Protein AF-A0A1F9GPW9-F1 (afdb_monomer_lite)

Radius of gyration: 25.32 Å; chains: 1; bounding box: 38×77×47 Å

Structure (mmCIF, N/CA/C/O backbone):
data_AF-A0A1F9GPW9-F1
#
_entry.id   AF-A0A1F9GPW9-F1
#
loop_
_atom_site.group_PDB
_atom_site.id
_atom_site.type_symbol
_atom_site.label_atom_id
_atom_site.label_alt_id
_atom_site.label_comp_id
_atom_site.label_asym_id
_atom_site.label_entity_id
_atom_site.label_seq_id
_atom_site.pdbx_PDB_ins_code
_atom_site.Cartn_x
_atom_site.Cartn_y
_atom_site.Cartn_z
_atom_site.occupancy
_atom_site.B_iso_or_equiv
_atom_site.auth_seq_id
_atom_site.auth_comp_id
_atom_site.auth_asym_id
_atom_site.auth_atom_id
_atom_site.pdbx_PDB_model_num
ATOM 1 N N . MET A 1 1 ? -23.535 -69.706 4.220 1.00 44.03 1 MET A N 1
ATOM 2 C CA . MET A 1 1 ? -23.903 -69.520 5.640 1.00 44.03 1 MET A CA 1
ATOM 3 C C . MET A 1 1 ? -23.708 -68.048 5.972 1.00 44.03 1 MET A C 1
ATOM 5 O O . MET A 1 1 ? -22.652 -67.512 5.672 1.00 44.03 1 MET A O 1
ATOM 9 N N . LYS A 1 2 ? -24.769 -67.382 6.439 1.00 50.78 2 LYS A N 1
ATOM 10 C CA . LYS A 1 2 ? -24.801 -65.958 6.803 1.00 50.78 2 LYS A CA 1
ATOM 11 C C . LYS A 1 2 ? -24.295 -65.817 8.235 1.00 50.78 2 LYS A C 1
ATOM 13 O O . LYS A 1 2 ? -24.884 -66.416 9.127 1.00 50.78 2 LYS A O 1
ATOM 18 N N . VAL A 1 3 ? -23.257 -65.019 8.446 1.00 62.53 3 VAL A N 1
ATOM 19 C CA . VAL A 1 3 ? -22.895 -64.515 9.773 1.00 62.53 3 VAL A CA 1
ATOM 20 C C . VAL A 1 3 ? -22.955 -62.998 9.720 1.00 62.53 3 VAL A C 1
ATOM 22 O O . VAL A 1 3 ? -22.217 -62.342 8.993 1.00 62.53 3 VAL A O 1
ATOM 25 N N . SER A 1 4 ? -23.967 -62.494 10.416 1.00 59.56 4 SER A N 1
ATOM 26 C CA . SER A 1 4 ? -24.302 -61.093 10.600 1.00 59.56 4 SER A CA 1
ATOM 27 C C . SER A 1 4 ? -23.534 -60.607 11.821 1.00 59.56 4 SER A C 1
ATOM 29 O O . SER A 1 4 ? -23.790 -61.086 12.924 1.00 59.56 4 SER A O 1
ATOM 31 N N . THR A 1 5 ? -22.592 -59.689 11.640 1.00 66.12 5 THR A N 1
ATOM 32 C CA . THR A 1 5 ? -21.856 -59.089 12.759 1.00 66.12 5 THR A CA 1
ATOM 33 C C . THR A 1 5 ? -22.583 -57.817 13.208 1.00 66.12 5 THR A C 1
ATOM 35 O O . THR A 1 5 ? -22.925 -56.995 12.354 1.00 66.12 5 THR A O 1
ATOM 38 N N . PRO A 1 6 ? -22.876 -57.648 14.511 1.00 58.25 6 PRO A N 1
ATOM 39 C CA . PRO A 1 6 ? -23.682 -56.540 14.999 1.00 58.25 6 PRO A CA 1
ATOM 40 C C . PRO A 1 6 ? -22.920 -55.214 14.966 1.00 58.25 6 PRO A C 1
ATOM 42 O O . PRO A 1 6 ? -21.774 -55.099 15.396 1.00 58.25 6 PRO A O 1
ATOM 45 N N . LEU A 1 7 ? -23.637 -54.209 14.474 1.00 64.31 7 LEU A N 1
ATOM 46 C CA . LEU A 1 7 ? -23.348 -52.788 14.537 1.00 64.31 7 LEU A CA 1
ATOM 47 C C . LEU A 1 7 ? -23.192 -52.350 16.007 1.00 64.31 7 LEU A C 1
ATOM 49 O O . LEU A 1 7 ? -24.179 -52.083 16.689 1.00 64.31 7 LEU A O 1
ATOM 53 N N . PHE A 1 8 ? -21.955 -52.288 16.502 1.00 61.19 8 PHE A N 1
ATOM 54 C CA . PHE A 1 8 ? -21.640 -51.675 17.794 1.00 61.19 8 PHE A CA 1
ATOM 55 C C . PHE A 1 8 ? -21.501 -50.160 17.599 1.00 61.19 8 PHE A C 1
ATOM 57 O O . PHE A 1 8 ? -20.443 -49.642 17.245 1.00 61.19 8 PHE A O 1
ATOM 64 N N . LEU A 1 9 ? -22.623 -49.464 17.796 1.00 60.06 9 LEU A N 1
ATOM 65 C CA . LEU A 1 9 ? -22.703 -48.018 17.988 1.00 60.06 9 LEU A CA 1
ATOM 66 C C . LEU A 1 9 ? -21.877 -47.639 19.233 1.00 60.06 9 LEU A C 1
ATOM 68 O O . LEU A 1 9 ? -22.354 -47.748 20.362 1.00 60.06 9 LEU A O 1
ATOM 72 N N . LEU A 1 10 ? -20.636 -47.194 19.043 1.00 61.38 10 LEU A N 1
ATOM 73 C CA . LEU A 1 10 ? -19.890 -46.497 20.089 1.00 61.38 10 LEU A CA 1
ATOM 74 C C . LEU A 1 10 ? -20.265 -45.015 20.040 1.00 61.38 10 LEU A C 1
ATOM 76 O O . LEU A 1 10 ? -19.762 -44.238 19.232 1.00 61.38 10 LEU A O 1
ATOM 80 N N . LEU A 1 11 ? -21.209 -44.675 20.915 1.00 60.91 11 LEU A N 1
ATOM 81 C CA . LEU A 1 11 ? -21.552 -43.327 21.349 1.00 60.91 11 LEU A CA 1
ATOM 82 C C . LEU A 1 11 ? -20.283 -42.590 21.803 1.00 60.91 11 LEU A C 1
ATOM 84 O O . LEU A 1 11 ? -19.778 -42.830 22.899 1.00 60.91 11 LEU A O 1
ATOM 88 N N . LEU A 1 12 ? -19.780 -41.684 20.964 1.00 61.16 12 LEU A N 1
ATOM 89 C CA . LEU A 1 12 ? -18.819 -40.677 21.398 1.00 61.16 12 LEU A CA 1
ATOM 90 C C . LEU A 1 12 ? -19.554 -39.650 22.278 1.00 61.16 12 LEU A C 1
ATOM 92 O O . LEU A 1 12 ? -20.572 -39.106 21.839 1.00 61.16 12 LEU A O 1
ATOM 96 N N . PRO A 1 13 ? -19.071 -39.360 23.499 1.00 62.72 13 PRO A N 1
ATOM 97 C CA . PRO A 1 13 ? -19.658 -38.325 24.332 1.00 62.72 13 PRO A CA 1
ATOM 98 C C . PRO A 1 13 ? -19.482 -36.957 23.662 1.00 62.72 13 PRO A C 1
ATOM 100 O O . PRO A 1 13 ? -18.369 -36.540 23.338 1.00 62.72 13 PRO A O 1
ATOM 103 N N . MET A 1 14 ? -20.609 -36.269 23.462 1.00 64.94 14 MET A N 1
ATOM 104 C CA . MET A 1 14 ? -20.671 -34.850 23.123 1.00 64.94 14 MET A CA 1
ATOM 105 C C . MET A 1 14 ? -19.867 -34.047 24.151 1.00 64.94 14 MET A C 1
ATOM 107 O O . MET A 1 14 ? -20.301 -33.867 25.289 1.00 64.94 14 MET A O 1
ATOM 111 N N . PHE A 1 15 ? -18.716 -33.523 23.736 1.00 65.00 15 PHE A N 1
ATOM 112 C CA . PHE A 1 15 ? -18.064 -32.423 24.434 1.00 65.00 15 PHE A CA 1
ATOM 113 C C . PHE A 1 15 ? -18.879 -31.150 24.183 1.00 65.00 15 PHE A C 1
ATOM 115 O O . PHE A 1 15 ? -18.681 -30.441 23.201 1.00 65.00 15 PHE A O 1
ATOM 122 N N . LEU A 1 16 ? -19.834 -30.877 25.072 1.00 65.81 16 LEU A N 1
ATOM 123 C CA . LEU A 1 16 ? -20.455 -29.563 25.209 1.00 65.81 16 LEU A CA 1
ATOM 124 C C . LEU A 1 16 ? -19.500 -28.672 26.007 1.00 65.81 16 LEU A C 1
ATOM 126 O O . LEU A 1 16 ? -19.598 -28.574 27.229 1.00 65.81 16 LEU A O 1
ATOM 130 N N . THR A 1 17 ? -18.555 -28.026 25.327 1.00 65.75 17 THR A N 1
ATOM 131 C CA . THR A 1 17 ? -17.835 -26.900 25.925 1.00 65.75 17 THR A CA 1
ATOM 132 C C . THR A 1 17 ? -18.665 -25.640 25.725 1.00 65.75 17 THR A C 1
ATOM 134 O O . THR A 1 17 ? -18.656 -25.027 24.658 1.00 65.75 17 THR A O 1
ATOM 137 N N . SER A 1 18 ? -19.405 -25.273 26.769 1.00 66.25 18 SER A N 1
ATOM 138 C CA . SER A 1 18 ? -19.957 -23.935 26.955 1.00 66.25 18 SER A CA 1
ATOM 139 C C . SER A 1 18 ? -18.825 -22.910 26.934 1.00 66.25 18 SER A C 1
ATOM 141 O O . SER A 1 18 ? -17.902 -22.991 27.742 1.00 66.25 18 SER A O 1
ATOM 143 N N . GLY A 1 19 ? -18.900 -21.939 26.029 1.00 62.44 19 GLY A N 1
ATOM 144 C CA . GLY A 1 19 ? -17.891 -20.891 25.948 1.00 62.44 19 GLY A CA 1
ATOM 145 C C . GLY A 1 19 ? -18.195 -19.849 24.885 1.00 62.44 19 GLY A C 1
ATOM 146 O O . GLY A 1 19 ? -17.448 -19.731 23.924 1.00 62.44 19 GLY A O 1
ATOM 147 N N . CYS A 1 20 ? -19.262 -19.072 25.063 1.00 61.81 20 CYS A N 1
ATOM 148 C CA . CYS A 1 20 ? -19.309 -17.729 24.490 1.00 61.81 20 CYS A CA 1
ATOM 149 C C . CYS A 1 20 ? -19.216 -16.760 25.667 1.00 61.81 20 CYS A C 1
ATOM 151 O O . CYS A 1 20 ? -20.210 -16.432 26.306 1.00 61.81 20 CYS A O 1
ATOM 153 N N . GLY A 1 21 ? -17.984 -16.419 26.043 1.00 55.84 21 GLY A N 1
ATOM 154 C CA . GLY A 1 21 ? -17.756 -15.259 26.885 1.00 55.84 21 GLY A CA 1
ATOM 155 C C . GLY A 1 21 ? -18.041 -14.025 26.043 1.00 55.84 21 GLY A C 1
ATOM 156 O O . GLY A 1 21 ? -17.401 -13.838 25.008 1.00 55.84 21 GLY A O 1
ATOM 157 N N . ASP A 1 22 ? -18.973 -13.188 26.494 1.00 55.03 22 ASP A N 1
ATOM 158 C CA . ASP A 1 22 ? -19.118 -11.805 26.046 1.00 55.03 22 ASP A CA 1
ATOM 159 C C . ASP A 1 22 ? -17.878 -11.009 26.472 1.00 55.03 22 ASP A C 1
ATOM 161 O O . ASP A 1 22 ? -17.905 -10.151 27.355 1.00 55.03 22 ASP A O 1
ATOM 165 N N . ASN A 1 23 ? -16.748 -11.295 25.832 1.00 60.31 23 ASN A N 1
ATOM 166 C CA . ASN A 1 23 ? -15.649 -10.360 25.783 1.00 60.31 23 ASN A CA 1
ATOM 167 C C . ASN A 1 23 ? -16.122 -9.244 24.859 1.00 60.31 23 ASN A C 1
ATOM 169 O O . ASN A 1 23 ? -15.928 -9.302 23.644 1.00 60.31 23 ASN A O 1
ATOM 173 N N . LYS A 1 24 ? -16.776 -8.228 25.435 1.00 52.41 24 LYS A N 1
ATOM 174 C CA . LYS A 1 24 ? -16.820 -6.905 24.819 1.00 52.41 24 LYS A CA 1
ATOM 175 C C . LYS A 1 24 ? -15.370 -6.505 24.581 1.00 52.41 24 LYS A C 1
ATOM 177 O O . LYS A 1 24 ? -14.700 -6.015 25.487 1.00 52.41 24 LYS A O 1
ATOM 182 N N . ALA A 1 25 ? -14.885 -6.783 23.373 1.00 60.22 25 ALA A N 1
ATOM 183 C CA . ALA A 1 25 ? -13.631 -6.253 22.892 1.00 60.22 25 ALA A CA 1
ATOM 184 C C . ALA A 1 25 ? -13.659 -4.740 23.164 1.00 60.22 25 ALA A C 1
ATOM 186 O O . ALA A 1 25 ? -14.695 -4.110 22.900 1.00 60.22 25 ALA A O 1
ATOM 187 N N . PRO A 1 26 ? -12.588 -4.158 23.734 1.00 52.19 26 PRO A N 1
ATOM 188 C CA . PRO A 1 26 ? -12.494 -2.712 23.862 1.00 52.19 26 PRO A CA 1
ATOM 189 C C . PRO A 1 26 ? -12.752 -2.143 22.470 1.00 52.19 26 PRO A C 1
ATOM 191 O O . PRO A 1 26 ? -12.146 -2.600 21.499 1.00 52.19 26 PRO A O 1
ATOM 194 N N . GLY A 1 27 ? -13.758 -1.271 22.372 1.00 47.12 27 GLY A N 1
ATOM 195 C CA . GLY A 1 27 ? -14.320 -0.841 21.100 1.00 47.12 27 GLY A CA 1
ATOM 196 C C . GLY A 1 27 ? -13.207 -0.486 20.127 1.00 47.12 27 GLY A C 1
ATOM 197 O O . GLY A 1 27 ? -12.423 0.421 20.401 1.00 47.12 27 GLY A O 1
ATOM 198 N N . LYS A 1 28 ? -13.132 -1.222 19.008 1.00 53.47 28 LYS A N 1
ATOM 199 C CA . LYS A 1 28 ? -12.374 -0.778 17.843 1.00 53.47 28 LYS A CA 1
ATOM 200 C C . LYS A 1 28 ? -12.844 0.647 17.588 1.00 53.47 28 LYS A C 1
ATOM 202 O O . LYS A 1 28 ? -14.022 0.841 17.280 1.00 53.47 28 LYS A O 1
ATOM 207 N N . LEU A 1 29 ? -11.956 1.627 17.765 1.00 54.50 29 LEU A N 1
ATOM 208 C CA . LEU A 1 29 ? -12.161 2.930 17.158 1.00 54.50 29 LEU A CA 1
ATOM 209 C C . LEU A 1 29 ? -12.392 2.630 15.682 1.00 54.50 29 LEU A C 1
ATOM 211 O O . LEU A 1 29 ? -11.494 2.178 14.973 1.00 54.50 29 LEU A O 1
ATOM 215 N N . SER A 1 30 ? -13.642 2.769 15.262 1.00 56.19 30 SER A N 1
ATOM 216 C CA . SER A 1 30 ? -13.990 2.842 13.861 1.00 56.19 30 SER A CA 1
ATOM 217 C C . SER A 1 30 ? -13.334 4.120 13.360 1.00 56.19 30 SER A C 1
ATOM 219 O O . SER A 1 30 ? -13.950 5.182 13.404 1.00 56.19 30 SER A O 1
ATOM 221 N N . ASP A 1 31 ? -12.075 4.021 12.933 1.00 68.94 31 ASP A N 1
ATOM 222 C CA . ASP A 1 31 ? -11.422 5.016 12.085 1.00 68.94 31 ASP A CA 1
ATOM 223 C C . ASP A 1 31 ? -12.130 4.971 10.729 1.00 68.94 31 ASP A C 1
ATOM 225 O O . ASP A 1 31 ? -11.652 4.390 9.753 1.00 68.94 31 ASP A O 1
ATOM 229 N N . SER A 1 32 ? -13.349 5.503 10.714 1.00 69.81 32 SER A N 1
ATOM 230 C CA . SER A 1 32 ? -14.130 5.739 9.515 1.00 69.81 32 SER A CA 1
ATOM 231 C C . SER A 1 32 ? -13.551 6.968 8.831 1.00 69.81 32 SER A C 1
ATOM 233 O O . SER A 1 32 ? -13.548 8.058 9.407 1.00 69.81 32 SER A O 1
ATOM 235 N N . GLY A 1 33 ? -13.060 6.781 7.615 1.00 80.81 33 GLY A N 1
ATOM 236 C CA . GLY A 1 33 ? -12.432 7.814 6.802 1.00 80.81 33 GLY A CA 1
ATOM 237 C C . GLY A 1 33 ? -12.164 7.278 5.400 1.00 80.81 33 GLY A C 1
ATOM 238 O O . GLY A 1 33 ? -12.107 6.068 5.202 1.00 80.81 33 GLY A O 1
ATOM 239 N N . GLU A 1 34 ? -12.034 8.162 4.413 1.00 91.94 34 GLU A N 1
ATOM 240 C CA . GLU A 1 34 ? -11.626 7.741 3.072 1.00 91.94 34 GLU A CA 1
ATOM 241 C C . GLU A 1 34 ? -10.109 7.520 3.061 1.00 91.94 34 GLU A C 1
ATOM 243 O O . GLU A 1 34 ? -9.329 8.463 3.200 1.00 91.94 34 GLU A O 1
ATOM 248 N N . PHE A 1 35 ? -9.688 6.270 2.890 1.00 95.38 35 PHE A N 1
ATOM 249 C CA . PHE A 1 35 ? -8.282 5.899 2.742 1.00 95.38 35 PHE A CA 1
ATOM 250 C C . PHE A 1 35 ? -8.019 5.561 1.283 1.00 95.38 35 PHE A C 1
ATOM 252 O O . PHE A 1 35 ? -8.762 4.775 0.697 1.00 95.38 35 PHE A O 1
ATOM 259 N N . SER A 1 36 ? -6.973 6.122 0.675 1.00 96.81 36 SER A N 1
ATOM 260 C CA . SER A 1 36 ? -6.640 5.795 -0.711 1.00 96.81 36 SER A CA 1
ATOM 261 C C . SER A 1 36 ? -5.149 5.826 -1.013 1.00 96.81 36 SER A C 1
ATOM 263 O O . SER A 1 36 ? -4.385 6.552 -0.379 1.00 96.81 36 SER A O 1
ATOM 265 N N . TYR A 1 37 ? -4.748 5.028 -2.001 1.00 97.50 37 TYR A N 1
ATOM 266 C CA . TYR A 1 37 ? -3.406 5.037 -2.579 1.00 97.50 37 TYR A CA 1
ATOM 267 C C . TYR A 1 37 ? -3.455 4.668 -4.067 1.00 97.50 37 TYR A C 1
ATOM 269 O O . TYR A 1 37 ? -4.393 4.021 -4.533 1.00 97.50 37 TYR A O 1
ATOM 277 N N . ASP A 1 38 ? -2.432 5.084 -4.809 1.00 97.94 38 ASP A N 1
ATOM 278 C CA . ASP A 1 38 ? -2.191 4.702 -6.201 1.00 97.94 38 ASP A CA 1
ATOM 279 C C . ASP A 1 38 ? -0.675 4.683 -6.427 1.00 97.94 38 ASP A C 1
ATOM 281 O O . ASP A 1 38 ? -0.028 5.734 -6.436 1.00 97.94 38 ASP A O 1
ATOM 285 N N . TYR A 1 39 ? -0.091 3.487 -6.520 1.00 97.94 39 TYR A N 1
ATOM 286 C CA . TYR A 1 39 ? 1.343 3.315 -6.719 1.00 97.94 39 TYR A CA 1
ATOM 287 C C . TYR A 1 39 ? 1.649 2.813 -8.117 1.00 97.94 39 TYR A C 1
ATOM 289 O O . TYR A 1 39 ? 0.953 1.964 -8.677 1.00 97.94 39 TYR A O 1
ATOM 297 N N . SER A 1 40 ? 2.755 3.311 -8.660 1.00 97.25 40 SER A N 1
ATOM 298 C CA . SER A 1 40 ? 3.270 2.911 -9.958 1.00 97.25 40 SER A CA 1
ATOM 299 C C . SER A 1 40 ? 4.793 2.897 -9.933 1.00 97.25 40 SER A C 1
ATOM 301 O O . SER A 1 40 ? 5.418 3.817 -9.404 1.00 97.25 40 SER A O 1
ATOM 303 N N . ILE A 1 41 ? 5.386 1.845 -10.490 1.00 96.94 41 ILE A N 1
ATOM 304 C CA . ILE A 1 41 ? 6.831 1.703 -10.681 1.00 96.94 41 ILE A CA 1
ATOM 305 C C . ILE A 1 41 ? 7.112 1.416 -12.154 1.00 96.94 41 ILE A C 1
ATOM 307 O O . ILE A 1 41 ? 6.410 0.624 -12.780 1.00 96.94 41 ILE A O 1
ATOM 311 N N . THR A 1 42 ? 8.148 2.043 -12.711 1.00 96.94 42 THR A N 1
ATOM 312 C CA . THR A 1 42 ? 8.586 1.791 -14.090 1.00 96.94 42 THR A CA 1
ATOM 313 C C . THR A 1 42 ? 9.987 1.198 -14.076 1.00 96.94 42 THR A C 1
ATOM 315 O O . THR A 1 42 ? 10.920 1.828 -13.583 1.00 96.94 42 THR A O 1
ATOM 318 N N . VAL A 1 43 ? 10.140 -0.001 -14.639 1.00 92.38 43 VAL A N 1
ATOM 319 C CA . VAL A 1 43 ? 11.417 -0.720 -14.737 1.00 92.38 43 VAL A CA 1
ATOM 320 C C . VAL A 1 43 ? 11.647 -1.090 -16.196 1.00 92.38 43 VAL A C 1
ATOM 322 O O . VAL A 1 43 ? 10.786 -1.699 -16.824 1.00 92.38 43 VAL A O 1
ATOM 325 N N . ASN A 1 44 ? 12.796 -0.701 -16.756 1.00 95.06 44 ASN A N 1
ATOM 326 C CA . ASN A 1 44 ? 13.152 -0.956 -18.160 1.00 95.06 44 ASN A CA 1
ATOM 327 C C . ASN A 1 44 ? 12.065 -0.522 -19.168 1.00 95.06 44 ASN A C 1
ATOM 329 O O . ASN A 1 44 ? 11.835 -1.186 -20.173 1.00 95.06 44 ASN A O 1
ATOM 333 N N . GLY A 1 45 ? 11.368 0.583 -18.882 1.00 95.44 45 GLY A N 1
ATOM 334 C CA . GLY A 1 45 ? 10.288 1.103 -19.729 1.00 95.44 45 GLY A CA 1
ATOM 335 C C . GLY A 1 45 ? 8.936 0.394 -19.576 1.00 95.44 45 GLY A C 1
ATOM 336 O O . GLY A 1 45 ? 7.983 0.785 -20.241 1.00 95.44 45 GLY A O 1
ATOM 337 N N . VAL A 1 46 ? 8.821 -0.601 -18.693 1.00 96.31 46 VAL A N 1
ATOM 338 C CA . VAL A 1 46 ? 7.555 -1.272 -18.371 1.00 96.31 46 VAL A CA 1
ATOM 339 C C . VAL A 1 46 ? 6.991 -0.695 -17.078 1.00 96.31 46 VAL A C 1
ATOM 341 O O . VAL A 1 46 ? 7.675 -0.687 -16.055 1.00 96.31 46 VAL A O 1
ATOM 344 N N . THR A 1 47 ? 5.745 -0.226 -17.117 1.00 97.19 47 THR A N 1
ATOM 345 C CA . THR A 1 47 ? 5.040 0.325 -15.953 1.00 97.19 47 THR A CA 1
ATOM 346 C C . THR A 1 47 ? 4.181 -0.742 -15.274 1.00 97.19 47 THR A C 1
ATOM 348 O O . THR A 1 47 ? 3.337 -1.365 -15.912 1.00 97.19 47 THR A O 1
ATOM 351 N N . CYS A 1 48 ? 4.370 -0.912 -13.967 1.00 97.38 48 CYS A N 1
ATOM 352 C CA . CYS A 1 48 ? 3.551 -1.737 -13.083 1.00 97.38 48 CYS A CA 1
ATOM 353 C C . CYS A 1 48 ? 2.795 -0.803 -12.135 1.00 97.38 48 CYS A C 1
ATOM 355 O O . CYS A 1 48 ? 3.430 -0.044 -11.405 1.00 97.38 48 CYS A O 1
ATOM 357 N N . SER A 1 49 ? 1.463 -0.851 -12.125 1.00 98.12 49 SER A N 1
ATOM 358 C CA . SER A 1 49 ? 0.630 -0.011 -11.259 1.00 98.12 49 SER A CA 1
ATOM 359 C C . SER A 1 49 ? -0.335 -0.849 -10.430 1.00 98.12 49 SER A C 1
ATOM 361 O O . SER A 1 49 ? -0.925 -1.811 -10.923 1.00 98.12 49 SER A O 1
ATOM 363 N N . THR A 1 50 ? -0.541 -0.443 -9.178 1.00 98.06 50 THR A N 1
ATOM 364 C CA . THR A 1 50 ? -1.583 -0.998 -8.305 1.00 98.06 50 THR A CA 1
ATOM 365 C C . THR A 1 50 ? -2.983 -0.588 -8.752 1.00 98.06 50 THR A C 1
ATOM 367 O O . THR A 1 50 ? -3.956 -1.221 -8.345 1.00 98.06 50 THR A O 1
ATOM 370 N N . GLY A 1 51 ? -3.096 0.474 -9.557 1.00 97.81 51 GLY A N 1
ATOM 371 C CA . GLY A 1 51 ? -4.311 1.259 -9.741 1.00 97.81 51 GLY A CA 1
ATOM 372 C C . GLY A 1 51 ? -4.694 2.038 -8.479 1.00 97.81 51 GLY A C 1
ATOM 373 O O . GLY A 1 51 ? -4.171 1.784 -7.388 1.00 97.81 51 GLY A O 1
ATOM 374 N N . LYS A 1 52 ? -5.663 2.950 -8.620 1.00 97.88 52 LYS A N 1
ATOM 375 C CA . LYS A 1 52 ? -6.254 3.662 -7.485 1.00 97.88 52 LYS A CA 1
ATOM 376 C C . LYS A 1 52 ? -7.072 2.703 -6.621 1.00 97.88 52 LYS A C 1
ATOM 378 O O . LYS A 1 52 ? -8.017 2.071 -7.099 1.00 97.88 52 LYS A O 1
ATOM 383 N N . ARG A 1 5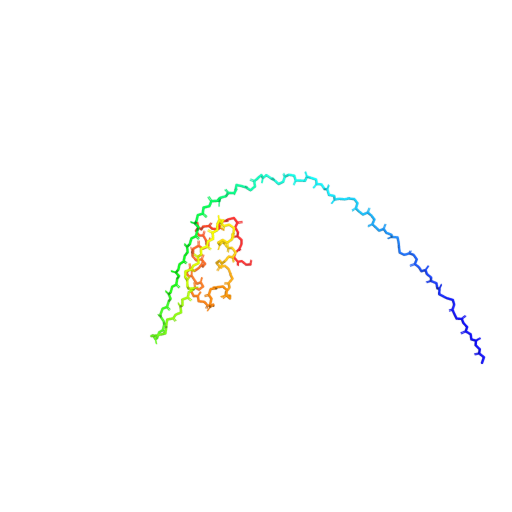3 ? -6.735 2.635 -5.335 1.00 97.88 53 ARG A N 1
ATOM 384 C CA . ARG A 1 53 ? -7.463 1.883 -4.309 1.00 97.88 53 ARG A CA 1
ATOM 385 C C . ARG A 1 53 ? -8.070 2.848 -3.307 1.00 97.88 53 ARG A C 1
ATOM 387 O O . ARG A 1 53 ? -7.414 3.807 -2.915 1.00 97.88 53 ARG A O 1
ATOM 394 N N . THR A 1 54 ? -9.313 2.592 -2.915 1.00 97.56 54 THR A N 1
ATOM 395 C CA . THR A 1 54 ? -10.062 3.402 -1.950 1.00 97.56 54 THR A CA 1
ATOM 396 C C . THR A 1 54 ? -10.783 2.478 -0.976 1.00 97.56 54 THR A C 1
ATOM 398 O O . THR A 1 54 ? -11.352 1.471 -1.396 1.00 97.56 54 THR A O 1
ATOM 401 N N . PHE A 1 55 ? -10.753 2.823 0.308 1.00 96.62 55 PHE A N 1
ATOM 402 C CA . PHE A 1 55 ? -11.313 2.042 1.407 1.00 96.62 55 PHE A CA 1
ATOM 403 C C . PHE A 1 55 ? -12.021 2.961 2.401 1.00 96.62 55 PHE A C 1
ATOM 405 O O . PHE A 1 55 ? -11.690 4.144 2.498 1.00 96.62 55 PHE A O 1
ATOM 412 N N . ASN A 1 56 ? -12.971 2.408 3.154 1.00 95.06 56 ASN A N 1
ATOM 413 C CA . ASN A 1 56 ? -13.765 3.168 4.124 1.00 95.06 56 ASN A CA 1
ATOM 414 C C . ASN A 1 56 ? -13.195 3.083 5.542 1.00 95.06 56 ASN A C 1
ATOM 416 O O . ASN A 1 56 ? -13.605 3.829 6.436 1.00 95.06 56 ASN A O 1
ATOM 420 N N . THR A 1 57 ? -12.278 2.140 5.763 1.00 95.00 57 THR A N 1
ATOM 421 C CA . THR A 1 57 ? -11.632 1.930 7.055 1.00 95.00 57 THR A CA 1
ATOM 422 C C . THR A 1 57 ? -10.135 1.710 6.900 1.00 95.00 57 THR A C 1
ATOM 424 O O . THR A 1 57 ? -9.655 1.149 5.908 1.00 95.00 57 THR A O 1
ATOM 427 N N . ARG A 1 58 ? -9.388 2.085 7.943 1.00 94.50 58 ARG A N 1
ATOM 428 C CA . ARG A 1 58 ? -7.952 1.800 8.045 1.00 94.50 58 ARG A CA 1
ATOM 429 C C . ARG A 1 58 ? -7.670 0.300 7.941 1.00 94.50 58 ARG A C 1
ATOM 431 O O . ARG A 1 58 ? -6.706 -0.095 7.299 1.00 94.50 58 ARG A O 1
ATOM 438 N N . GLN A 1 59 ? -8.528 -0.531 8.540 1.00 95.31 59 GLN A N 1
ATOM 439 C CA . GLN A 1 59 ? -8.400 -1.989 8.498 1.00 95.31 59 GLN A CA 1
ATOM 440 C C . GLN A 1 59 ? -8.449 -2.518 7.058 1.00 95.31 59 GLN A C 1
ATOM 442 O O . GLN A 1 59 ? -7.528 -3.218 6.645 1.00 95.31 59 GLN A O 1
ATOM 447 N N . GLU A 1 60 ? -9.474 -2.146 6.287 1.00 96.44 60 GLU A N 1
ATOM 448 C CA . GLU A 1 60 ? -9.609 -2.556 4.882 1.00 96.44 60 GLU A CA 1
ATOM 449 C C . GLU A 1 60 ? -8.417 -2.092 4.038 1.00 96.44 60 GLU A C 1
ATOM 451 O O . GLU A 1 60 ? -7.923 -2.837 3.197 1.00 96.44 60 GLU A O 1
ATOM 456 N N . MET A 1 61 ? -7.917 -0.879 4.284 1.00 97.50 61 MET A N 1
ATOM 457 C CA . MET A 1 61 ? -6.724 -0.371 3.610 1.00 97.50 61 MET A CA 1
ATOM 458 C C . MET A 1 61 ? -5.482 -1.210 3.946 1.00 97.50 61 MET A C 1
ATOM 460 O O . MET A 1 61 ? -4.745 -1.585 3.036 1.00 97.50 61 MET A O 1
ATOM 464 N N . CYS A 1 62 ? -5.252 -1.532 5.222 1.00 97.31 62 CYS A N 1
ATOM 465 C CA . CYS A 1 62 ? -4.117 -2.351 5.655 1.00 97.31 62 CYS A CA 1
ATOM 466 C C . CYS A 1 62 ? -4.181 -3.777 5.091 1.00 97.31 62 CYS A C 1
ATOM 468 O O . CYS A 1 62 ? -3.167 -4.307 4.645 1.00 97.31 62 CYS A O 1
ATOM 470 N N . GLU A 1 63 ? -5.367 -4.388 5.047 1.00 97.25 63 GLU A N 1
ATOM 471 C CA . GLU A 1 63 ? -5.590 -5.679 4.382 1.00 97.25 63 GLU A CA 1
ATOM 472 C C . GLU A 1 63 ? -5.374 -5.569 2.865 1.00 97.25 63 GLU A C 1
ATOM 474 O O . GLU A 1 63 ? -4.718 -6.416 2.254 1.00 97.25 63 GLU A O 1
ATOM 479 N N . GLY A 1 64 ? -5.858 -4.483 2.262 1.00 97.56 64 GLY A N 1
ATOM 480 C CA . GLY A 1 64 ? -5.705 -4.195 0.844 1.00 97.56 64 GLY A CA 1
ATOM 481 C C . GLY A 1 64 ? -4.250 -4.009 0.424 1.00 97.56 64 GLY A C 1
ATOM 482 O O . GLY A 1 64 ? -3.874 -4.484 -0.640 1.00 97.56 64 GLY A O 1
ATOM 483 N N . LEU A 1 65 ? -3.412 -3.369 1.243 1.00 98.31 65 LEU A N 1
ATOM 484 C CA . LEU A 1 65 ? -1.978 -3.193 0.971 1.00 98.31 65 LEU A CA 1
ATOM 485 C C . LEU A 1 65 ? -1.216 -4.521 0.897 1.00 98.31 65 LEU A C 1
ATOM 487 O O . LEU A 1 65 ? -0.257 -4.603 0.136 1.00 98.31 65 LEU A O 1
ATOM 491 N N . LYS A 1 66 ? -1.642 -5.549 1.641 1.00 97.81 66 LYS A N 1
ATOM 492 C CA . LYS A 1 66 ? -1.020 -6.888 1.649 1.00 97.81 66 LYS A CA 1
ATOM 493 C C . LYS A 1 66 ? -1.496 -7.787 0.512 1.00 97.81 66 LYS A C 1
ATOM 495 O O . LYS A 1 66 ? -0.870 -8.791 0.203 1.00 97.81 66 LYS A O 1
ATOM 500 N N . ASN A 1 67 ? -2.629 -7.458 -0.101 1.00 98.12 67 ASN A N 1
ATOM 501 C CA . ASN A 1 67 ? -3.235 -8.298 -1.122 1.00 98.12 67 ASN A CA 1
ATOM 502 C C . ASN A 1 67 ? -2.562 -8.069 -2.481 1.00 98.12 67 ASN A C 1
ATOM 504 O O . ASN A 1 67 ? -2.882 -7.115 -3.192 1.00 98.12 67 ASN A O 1
ATOM 508 N N . ASP A 1 68 ? -1.643 -8.949 -2.868 1.00 97.62 68 ASP A N 1
ATOM 509 C CA . ASP A 1 68 ? -0.914 -8.799 -4.129 1.00 97.62 68 ASP A CA 1
ATOM 510 C C . ASP A 1 68 ? -1.830 -8.851 -5.354 1.00 97.62 68 ASP A C 1
ATOM 512 O O . ASP A 1 68 ? -1.659 -8.055 -6.275 1.00 97.62 68 ASP A O 1
ATOM 516 N N . ALA A 1 69 ? -2.865 -9.695 -5.344 1.00 97.81 69 ALA A N 1
ATOM 517 C CA . ALA A 1 69 ? -3.828 -9.763 -6.441 1.00 97.81 69 ALA A CA 1
ATOM 518 C C . ALA A 1 69 ? -4.605 -8.446 -6.604 1.00 97.81 69 ALA A C 1
ATOM 520 O O . ALA A 1 69 ? -4.751 -7.949 -7.721 1.00 97.81 69 ALA A O 1
ATOM 521 N N . LEU A 1 70 ? -5.041 -7.834 -5.496 1.00 97.94 70 LEU A N 1
ATOM 522 C CA . LEU A 1 70 ? -5.665 -6.507 -5.502 1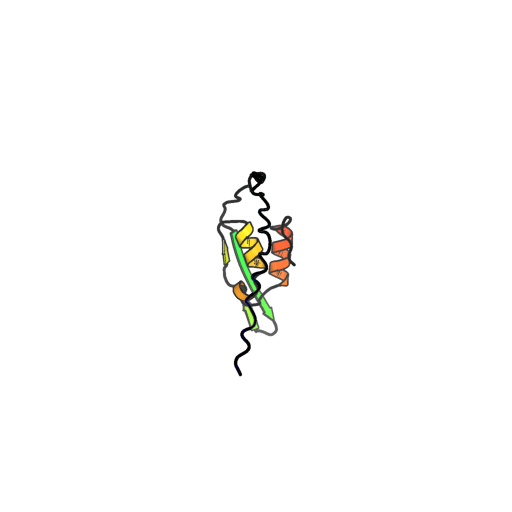.00 97.94 70 LEU A CA 1
ATOM 523 C C . LEU A 1 70 ? -4.702 -5.442 -6.035 1.00 97.94 70 LEU A C 1
ATOM 525 O O . LEU A 1 70 ? -5.137 -4.486 -6.663 1.00 97.94 70 LEU A O 1
ATOM 529 N N . ASN A 1 71 ? -3.401 -5.609 -5.816 1.00 98.38 71 ASN A N 1
ATOM 530 C CA . ASN A 1 71 ? -2.363 -4.669 -6.227 1.00 98.38 71 ASN A CA 1
ATOM 531 C C . ASN A 1 71 ? -1.710 -5.008 -7.569 1.00 98.38 71 ASN A C 1
ATOM 533 O O . ASN A 1 71 ? -0.657 -4.456 -7.882 1.00 98.38 71 ASN A O 1
ATOM 537 N N . ASN A 1 72 ? -2.313 -5.896 -8.365 1.00 97.81 72 ASN A N 1
ATOM 538 C CA . ASN A 1 72 ? -1.774 -6.359 -9.647 1.00 97.81 72 ASN A CA 1
ATOM 539 C C . ASN A 1 72 ? -0.344 -6.937 -9.546 1.00 97.81 72 ASN A C 1
ATOM 541 O O . ASN A 1 72 ? 0.403 -6.905 -10.519 1.00 97.81 72 ASN A O 1
ATOM 545 N N . ASN A 1 73 ? 0.044 -7.456 -8.377 1.00 96.94 73 ASN A N 1
ATOM 546 C CA . ASN A 1 73 ? 1.404 -7.882 -8.029 1.00 96.94 73 ASN A CA 1
ATOM 547 C C . ASN A 1 73 ? 2.458 -6.775 -8.246 1.00 96.94 73 ASN A C 1
ATOM 549 O O . ASN A 1 73 ? 3.610 -7.049 -8.573 1.00 96.94 73 ASN A O 1
ATOM 553 N N . CYS A 1 74 ? 2.062 -5.508 -8.081 1.00 97.38 74 CYS A N 1
ATOM 554 C CA . CYS A 1 74 ? 2.914 -4.345 -8.303 1.00 97.38 74 CYS A CA 1
ATOM 555 C C . CYS A 1 74 ? 3.328 -3.663 -6.997 1.00 97.38 74 CYS A C 1
ATOM 557 O O . CYS A 1 74 ? 2.627 -3.712 -5.983 1.00 97.38 74 CYS A O 1
ATOM 559 N N . ALA A 1 75 ? 4.453 -2.945 -7.070 1.00 96.81 75 ALA A N 1
ATOM 560 C CA . ALA A 1 75 ? 4.861 -1.927 -6.102 1.00 96.81 75 ALA A CA 1
ATOM 561 C C . ALA A 1 75 ? 4.900 -2.389 -4.628 1.00 96.81 75 ALA A C 1
ATOM 563 O O . ALA A 1 75 ? 4.542 -1.620 -3.740 1.00 96.81 75 ALA A O 1
ATOM 564 N N . GLU A 1 76 ? 5.336 -3.625 -4.360 1.00 97.12 76 GLU A N 1
ATOM 565 C CA . GLU A 1 76 ? 5.377 -4.206 -3.006 1.00 97.12 76 GLU A CA 1
ATOM 566 C C . GLU A 1 76 ? 6.117 -3.331 -1.993 1.00 97.12 76 GLU A C 1
ATOM 568 O O . GLU A 1 76 ? 5.548 -2.981 -0.966 1.00 97.12 76 GLU A O 1
ATOM 573 N N . GLU A 1 77 ? 7.329 -2.882 -2.314 1.00 96.69 77 GLU A N 1
ATOM 574 C CA . GLU A 1 77 ? 8.130 -2.042 -1.413 1.00 96.69 77 GLU A CA 1
ATOM 575 C C . GLU A 1 77 ? 7.437 -0.714 -1.061 1.00 96.69 77 GLU A C 1
ATOM 577 O O . GLU A 1 77 ? 7.476 -0.261 0.083 1.00 96.69 77 GLU A O 1
ATOM 582 N N . LEU A 1 78 ? 6.741 -0.094 -2.024 1.00 98.00 78 LEU A N 1
ATOM 583 C CA . LEU A 1 78 ? 5.977 1.134 -1.773 1.00 98.00 78 LEU A CA 1
ATOM 584 C C . LEU A 1 78 ? 4.765 0.857 -0.877 1.00 98.00 78 LEU A C 1
ATOM 586 O O . LEU A 1 78 ? 4.492 1.631 0.043 1.00 98.00 78 LEU A O 1
ATOM 590 N N . ARG A 1 79 ? 4.067 -0.261 -1.116 1.00 98.00 79 ARG A N 1
ATOM 591 C CA . ARG A 1 79 ? 2.940 -0.702 -0.284 1.00 98.00 79 ARG A CA 1
ATOM 592 C C . ARG A 1 79 ? 3.388 -1.007 1.137 1.00 98.00 79 ARG A C 1
ATOM 594 O O . ARG A 1 79 ? 2.748 -0.537 2.073 1.00 98.00 79 ARG A O 1
ATOM 601 N N . LYS A 1 80 ? 4.500 -1.721 1.303 1.00 97.94 80 LYS A N 1
ATOM 602 C CA . LYS A 1 80 ? 5.077 -2.058 2.604 1.00 97.94 80 LYS A CA 1
ATOM 603 C C . LYS A 1 80 ? 5.506 -0.807 3.367 1.00 97.94 80 LYS A C 1
ATOM 605 O O . LYS A 1 80 ? 5.120 -0.634 4.518 1.00 97.94 80 LYS A O 1
ATOM 610 N N . GLY A 1 81 ? 6.182 0.132 2.704 1.00 97.50 81 GLY A N 1
ATOM 611 C CA . GLY A 1 81 ? 6.548 1.410 3.316 1.00 97.50 81 GLY A CA 1
ATOM 612 C C . GLY A 1 81 ? 5.343 2.270 3.725 1.00 97.50 81 GLY A C 1
ATOM 613 O O . GLY A 1 81 ? 5.436 3.051 4.673 1.00 97.50 81 GLY A O 1
ATOM 614 N N . TYR A 1 82 ? 4.202 2.147 3.039 1.00 97.38 82 TYR A N 1
ATOM 615 C CA . TYR A 1 82 ? 2.953 2.789 3.461 1.00 97.38 82 TYR A CA 1
ATOM 616 C C . TYR A 1 82 ? 2.277 2.029 4.609 1.00 97.38 82 TYR A C 1
ATOM 618 O O . TYR A 1 82 ? 1.801 2.642 5.564 1.00 97.38 82 TYR A O 1
ATOM 626 N N . PHE A 1 83 ? 2.296 0.698 4.561 1.00 98.00 83 PHE A N 1
ATOM 627 C CA . PHE A 1 83 ? 1.801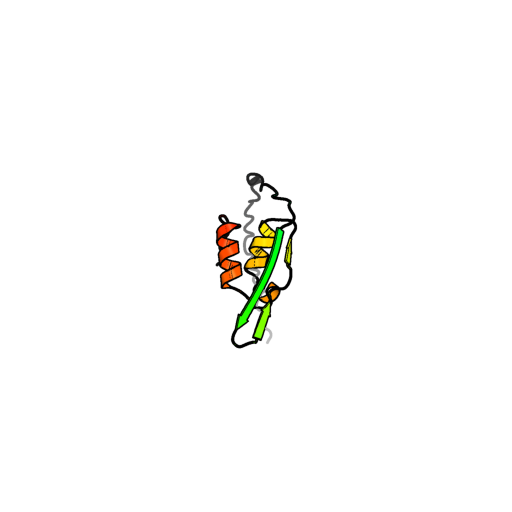 -0.166 5.625 1.00 98.00 83 PHE A CA 1
ATOM 628 C C . PHE A 1 83 ? 2.518 0.116 6.951 1.00 98.00 83 PHE A C 1
ATOM 630 O O . PHE A 1 83 ? 1.864 0.396 7.947 1.00 98.00 83 PHE A O 1
ATOM 637 N N . GLU A 1 84 ? 3.848 0.162 6.970 1.00 96.75 84 GLU A N 1
ATOM 638 C CA . GLU A 1 84 ? 4.632 0.444 8.184 1.00 96.75 84 GLU A CA 1
ATOM 639 C C . GLU A 1 84 ? 4.283 1.799 8.825 1.00 96.75 84 GLU A C 1
ATOM 641 O O . GLU A 1 84 ? 4.334 1.948 10.045 1.00 96.75 84 GLU A O 1
ATOM 646 N N . LYS A 1 85 ? 3.882 2.788 8.015 1.00 96.06 85 LYS A N 1
ATOM 647 C CA . LYS A 1 85 ? 3.509 4.133 8.484 1.00 96.06 85 LYS A CA 1
ATOM 648 C C . LYS A 1 85 ? 2.073 4.230 8.992 1.00 96.06 85 LYS A C 1
ATOM 650 O O . LYS A 1 85 ? 1.806 5.032 9.882 1.00 96.06 85 LYS A O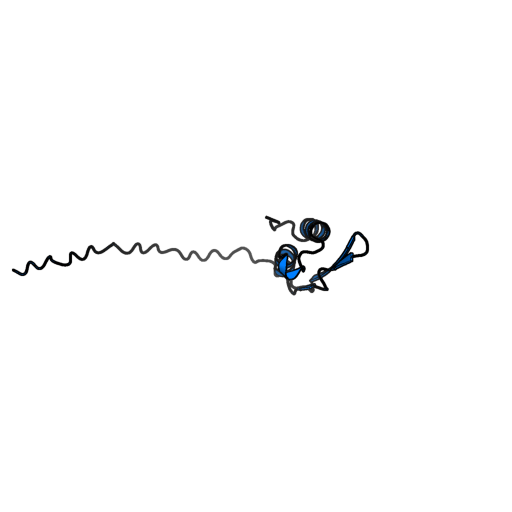 1
ATOM 655 N N . HIS A 1 86 ? 1.150 3.473 8.402 1.00 95.00 86 HIS A N 1
ATOM 656 C CA . HIS A 1 86 ? -0.293 3.652 8.613 1.00 95.00 86 HIS A CA 1
ATOM 657 C C . HIS A 1 86 ? -0.987 2.447 9.264 1.00 95.00 86 HIS A C 1
ATOM 659 O O . HIS A 1 86 ? -2.153 2.538 9.650 1.00 95.00 86 HIS A O 1
ATOM 665 N N . CYS A 1 87 ? -0.274 1.334 9.416 1.00 95.62 87 CYS A N 1
ATOM 666 C CA . CYS A 1 87 ? -0.777 0.054 9.899 1.00 95.62 87 CYS A CA 1
ATOM 667 C C . CYS A 1 87 ? 0.075 -0.485 11.061 1.00 95.62 87 CYS A C 1
ATOM 669 O O . CYS A 1 87 ? 0.297 -1.687 11.138 1.00 95.62 87 CYS A O 1
ATOM 671 N N . SER A 1 88 ? 0.533 0.384 11.976 1.00 92.94 88 SER A N 1
ATOM 672 C CA . SER A 1 88 ? 1.427 0.026 13.100 1.00 92.94 88 SER A CA 1
ATOM 673 C C . SER A 1 88 ? 0.923 -1.120 13.984 1.00 92.94 88 SER A C 1
ATOM 675 O O . SER A 1 88 ? 1.722 -1.829 14.585 1.00 92.94 88 SER A O 1
ATOM 677 N N . ASP A 1 89 ? -0.397 -1.301 14.052 1.00 93.56 89 ASP A N 1
ATOM 678 C CA . ASP A 1 89 ? -1.050 -2.331 14.869 1.00 93.56 89 ASP A CA 1
ATOM 679 C C . ASP A 1 89 ? -1.362 -3.618 14.075 1.00 93.56 89 ASP A C 1
ATOM 681 O O . ASP A 1 89 ? -2.034 -4.515 14.584 1.00 93.56 89 ASP A O 1
ATOM 685 N N . PHE A 1 90 ? -0.926 -3.706 12.814 1.00 93.19 90 PHE A N 1
ATOM 686 C CA . PHE A 1 90 ? -1.139 -4.848 11.923 1.00 93.19 90 PHE A CA 1
ATOM 687 C C . PHE A 1 90 ? 0.197 -5.510 11.556 1.00 93.19 90 PHE A C 1
ATOM 689 O O . PHE A 1 90 ? 1.226 -4.849 11.448 1.00 93.19 90 PHE A O 1
ATOM 696 N N . SER A 1 91 ? 0.175 -6.820 11.288 1.00 93.25 91 SER A N 1
ATOM 697 C CA . SER A 1 91 ? 1.318 -7.550 10.726 1.00 93.25 91 SER A CA 1
ATOM 698 C C . 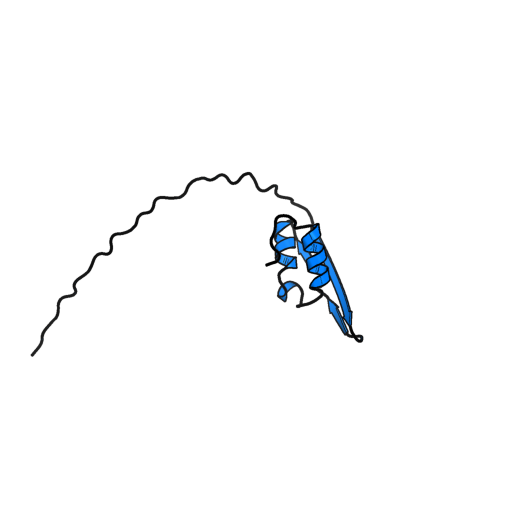SER A 1 91 ? 1.282 -7.551 9.195 1.00 93.25 91 SER A C 1
ATOM 700 O O . SER A 1 91 ? 0.214 -7.731 8.595 1.00 93.25 91 SER A O 1
ATOM 702 N N . TRP A 1 92 ? 2.448 -7.356 8.571 1.00 91.50 92 TRP A N 1
ATOM 703 C CA . TRP A 1 92 ? 2.642 -7.507 7.120 1.00 91.50 92 TRP A CA 1
ATOM 704 C C . TRP A 1 92 ? 2.620 -8.979 6.678 1.00 91.50 92 TRP A C 1
ATOM 706 O O . TRP A 1 92 ? 2.230 -9.274 5.554 1.00 91.50 92 TRP A O 1
ATOM 716 N N . GLU A 1 93 ? 3.013 -9.874 7.584 1.00 81.44 93 GLU A N 1
ATOM 717 C CA . GLU A 1 93 ? 3.089 -11.330 7.403 1.00 81.44 93 GLU A CA 1
ATOM 718 C C . GLU A 1 93 ? 1.712 -12.011 7.373 1.00 81.44 93 GLU A 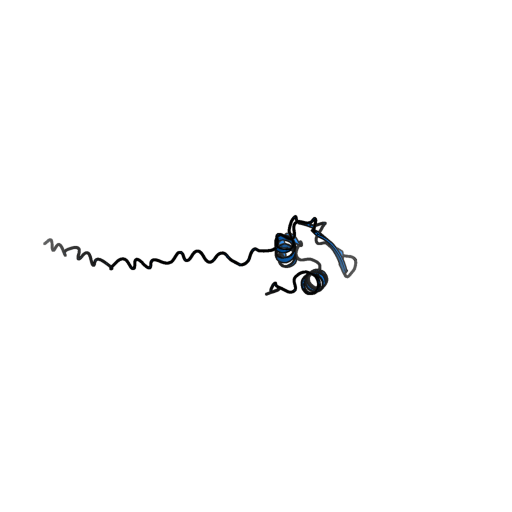C 1
ATOM 720 O O . GLU A 1 93 ? 0.780 -11.516 8.065 1.00 81.44 93 GLU A O 1
#

pLDDT: mean 83.54, std 17.8, range [44.03, 98.38]

Sequence (93 aa):
MKVSTPLFLLLLPMFLTSGCGDNKAPGKLSDSGEFSYDYSITVNGVTCSTGKRTFNTRQEMCEGLKNDALNNNCAEELRKGYFEKHCSDFSWE

Foldseek 3Di:
DDDDDDDDPDDDDDPPDDDDDPPPPPDDPFPFDKDWDKDWDADPNDIQILGIDIDRGLVVLLVCLLDCVSRVVDDNVVSVVVCVVSVVVDDSD

Secondary structure (DSSP, 8-state):
------------------------PPP----EEEEEE--EEEETTEEEE---EEEEEHHHHHHHHH-TTTTTT--HHHHHHHHHHH-TTS---